Protein AF-A0A0G0C7L3-F1 (afdb_monomer_lite)

Sequence (79 aa):
MIPKIRITISTERGNHIIEVDPHVAGSLANGAMEEYEQLYDGHGNLINQENAEIAKDLVTADGSLRQVFNETVGSSKKS

Radius of gyration: 14.95 Å; chains: 1; bounding box: 31×41×30 Å

Structure (mmCIF, N/CA/C/O backbone):
data_AF-A0A0G0C7L3-F1
#
_entry.id   AF-A0A0G0C7L3-F1
#
loop_
_atom_site.group_PDB
_atom_site.id
_atom_site.type_symbol
_atom_site.label_atom_id
_atom_site.label_alt_id
_atom_site.label_comp_id
_atom_site.label_asym_id
_atom_site.label_entity_id
_atom_site.label_seq_id
_atom_site.pdbx_PDB_ins_code
_atom_site.Cartn_x
_atom_site.Cartn_y
_atom_site.Cartn_z
_atom_site.occupancy
_atom_site.B_iso_or_equiv
_atom_site.auth_seq_id
_atom_site.auth_comp_id
_atom_site.auth_asym_id
_atom_site.auth_atom_id
_atom_site.pdbx_PDB_model_num
ATOM 1 N N . MET A 1 1 ? -1.875 -16.955 -17.713 1.00 64.50 1 MET A N 1
ATOM 2 C CA . MET A 1 1 ? -2.858 -16.443 -16.734 1.00 64.50 1 MET A CA 1
ATOM 3 C C . MET A 1 1 ? -2.217 -15.241 -16.060 1.00 64.50 1 MET A C 1
ATOM 5 O O . MET A 1 1 ? -1.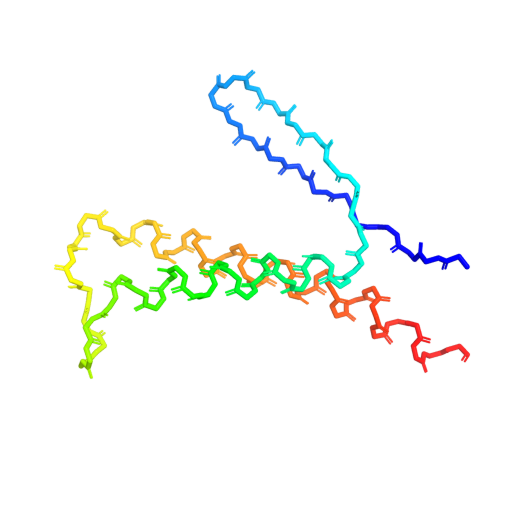078 -15.383 -15.637 1.00 64.50 1 MET A O 1
ATOM 9 N N . ILE A 1 2 ? -2.863 -14.070 -16.048 1.00 69.94 2 ILE A N 1
ATOM 10 C CA . ILE A 1 2 ? -2.329 -12.909 -15.314 1.00 69.94 2 ILE A CA 1
ATOM 11 C C . ILE A 1 2 ? -2.598 -13.171 -13.826 1.00 69.94 2 ILE A C 1
ATOM 13 O O . ILE A 1 2 ? -3.755 -13.427 -13.483 1.00 69.94 2 ILE A O 1
ATOM 17 N N . PRO A 1 3 ? -1.573 -13.188 -12.960 1.00 82.19 3 PRO A N 1
ATOM 18 C CA . PRO A 1 3 ? -1.781 -13.389 -11.531 1.00 82.19 3 PRO A CA 1
ATOM 19 C C . PRO A 1 3 ? -2.621 -12.244 -10.958 1.00 82.19 3 PRO A C 1
ATOM 21 O O . PRO A 1 3 ? -2.404 -11.085 -11.300 1.00 82.19 3 PRO A O 1
ATOM 24 N N . LYS A 1 4 ? -3.590 -12.568 -10.101 1.00 87.75 4 LYS A N 1
ATOM 25 C CA . LYS A 1 4 ? -4.457 -11.584 -9.442 1.00 87.75 4 LYS A CA 1
ATOM 26 C C . LYS A 1 4 ? -3.989 -11.344 -8.013 1.00 87.75 4 LYS A C 1
ATOM 28 O O . LYS A 1 4 ? -3.623 -12.286 -7.314 1.00 87.75 4 LYS A O 1
ATOM 33 N N . ILE A 1 5 ? -4.046 -10.090 -7.580 1.00 88.06 5 ILE A N 1
ATOM 34 C CA . ILE A 1 5 ? -3.794 -9.674 -6.201 1.00 88.06 5 ILE A CA 1
ATOM 35 C C . ILE A 1 5 ? -5.144 -9.419 -5.532 1.00 88.06 5 ILE A C 1
ATOM 37 O O . ILE A 1 5 ? -5.968 -8.673 -6.061 1.00 88.06 5 ILE A O 1
ATOM 41 N N . ARG A 1 6 ? -5.370 -10.029 -4.364 1.00 90.38 6 ARG A N 1
ATOM 42 C CA . ARG A 1 6 ? -6.539 -9.748 -3.519 1.00 90.38 6 ARG A CA 1
ATOM 43 C C . ARG A 1 6 ? -6.195 -8.659 -2.518 1.00 90.38 6 ARG A C 1
ATOM 45 O O . ARG A 1 6 ? -5.296 -8.838 -1.703 1.00 90.38 6 ARG A O 1
ATOM 52 N N . ILE A 1 7 ? -6.940 -7.561 -2.563 1.00 88.44 7 ILE A N 1
ATOM 53 C CA . ILE A 1 7 ? -6.826 -6.450 -1.617 1.00 88.44 7 ILE A CA 1
ATOM 54 C C . ILE A 1 7 ? -8.081 -6.445 -0.753 1.00 88.44 7 ILE A C 1
ATOM 56 O O . ILE A 1 7 ? -9.196 -6.473 -1.277 1.00 88.44 7 ILE A O 1
ATOM 60 N N . THR A 1 8 ? -7.893 -6.410 0.566 1.00 90.38 8 THR A N 1
ATOM 61 C CA . THR A 1 8 ? -8.984 -6.202 1.524 1.00 90.38 8 THR A CA 1
ATOM 62 C C . THR A 1 8 ? -8.942 -4.760 2.003 1.00 90.38 8 THR A C 1
ATOM 64 O O . THR A 1 8 ? -7.935 -4.321 2.549 1.00 90.38 8 THR A O 1
ATOM 67 N N . ILE A 1 9 ? -10.035 -4.035 1.797 1.00 86.88 9 ILE A N 1
ATOM 68 C CA . ILE A 1 9 ? -10.229 -2.656 2.233 1.00 86.88 9 ILE A CA 1
ATOM 69 C C . ILE A 1 9 ? -11.197 -2.686 3.411 1.00 86.88 9 ILE A C 1
ATOM 71 O O . ILE A 1 9 ? -12.384 -2.969 3.239 1.00 86.88 9 ILE A O 1
ATOM 75 N N . SER A 1 10 ? -10.683 -2.409 4.603 1.00 88.06 10 SER A N 1
ATOM 76 C CA . SER A 1 10 ? -11.480 -2.334 5.826 1.00 88.06 10 SER A CA 1
ATOM 77 C C . SER A 1 10 ? -11.978 -0.906 6.026 1.00 88.06 10 SER A C 1
ATOM 79 O O . SER A 1 10 ? -11.183 0.029 6.072 1.00 88.06 10 SER A O 1
ATOM 81 N N . THR A 1 11 ? -13.291 -0.731 6.145 1.00 86.81 11 THR A N 1
ATOM 82 C CA . THR A 1 11 ? -13.937 0.563 6.415 1.00 86.81 11 THR A CA 1
ATOM 83 C C . THR A 1 11 ? -14.869 0.441 7.618 1.00 86.81 11 THR A C 1
ATOM 85 O O . THR A 1 11 ? -15.218 -0.666 8.027 1.00 86.81 11 THR A O 1
ATOM 88 N N . GLU A 1 12 ? -15.372 1.564 8.136 1.00 91.19 12 GLU A N 1
ATOM 89 C CA . GLU A 1 12 ? -16.425 1.560 9.169 1.00 91.19 12 GLU A CA 1
ATOM 90 C C . GLU A 1 12 ? -17.705 0.829 8.726 1.00 91.19 12 GLU A C 1
ATOM 92 O O . GLU A 1 12 ? -18.501 0.389 9.552 1.00 91.19 12 GLU A O 1
ATOM 97 N N . ARG A 1 13 ? -17.907 0.675 7.412 1.00 91.44 13 ARG A N 1
ATOM 98 C CA . ARG A 1 13 ? -19.052 -0.027 6.815 1.00 91.44 13 ARG A CA 1
ATOM 99 C C . ARG A 1 13 ? -18.789 -1.520 6.599 1.00 91.44 13 ARG A C 1
ATOM 101 O O . ARG A 1 13 ? -19.684 -2.228 6.142 1.00 91.44 13 ARG A O 1
ATOM 108 N N . GLY A 1 14 ? -17.585 -1.995 6.923 1.00 93.94 14 GLY A N 1
ATOM 109 C CA . GLY A 1 14 ? -17.151 -3.379 6.773 1.00 93.94 14 GLY A CA 1
ATOM 110 C C . GLY A 1 14 ? -15.984 -3.556 5.802 1.00 93.94 14 GLY A C 1
ATOM 111 O O . GLY A 1 14 ? -15.362 -2.594 5.344 1.00 93.94 14 GLY A O 1
ATOM 112 N N . ASN A 1 15 ? -15.693 -4.824 5.506 1.00 95.44 15 ASN A N 1
ATOM 113 C CA . ASN A 1 15 ? -14.577 -5.226 4.657 1.00 95.44 15 ASN A CA 1
ATOM 114 C C . ASN A 1 15 ? -15.034 -5.411 3.209 1.00 95.44 15 ASN A C 1
ATOM 116 O O . ASN A 1 15 ? -15.979 -6.150 2.930 1.00 95.44 15 ASN A O 1
ATOM 120 N N . HIS A 1 16 ? -14.301 -4.803 2.286 1.00 92.25 16 HIS A N 1
ATOM 121 C CA . HIS A 1 16 ? -14.473 -4.968 0.850 1.00 92.25 16 HIS A CA 1
ATOM 122 C C . HIS A 1 16 ? -13.273 -5.717 0.286 1.00 92.25 16 HIS A C 1
ATOM 124 O O . HIS A 1 16 ? -12.134 -5.390 0.601 1.00 92.25 16 HIS A O 1
ATOM 130 N N . ILE A 1 17 ? -13.514 -6.720 -0.554 1.00 93.38 17 ILE A N 1
ATOM 131 C CA . ILE A 1 17 ? -12.444 -7.466 -1.219 1.00 93.38 17 ILE A CA 1
ATOM 132 C C . ILE A 1 1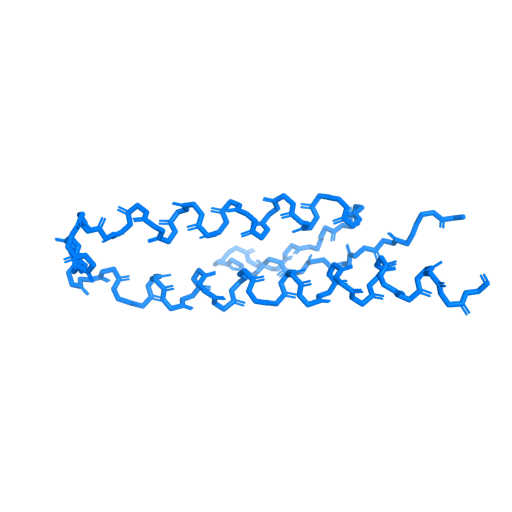7 ? -12.501 -7.137 -2.702 1.00 93.38 17 ILE A C 1
ATOM 134 O O . ILE A 1 17 ? -13.542 -7.318 -3.333 1.00 93.38 17 ILE A O 1
ATOM 138 N N . ILE A 1 18 ? -11.378 -6.685 -3.250 1.00 91.69 18 ILE A N 1
ATOM 139 C CA . ILE A 1 18 ? -11.207 -6.476 -4.687 1.00 91.69 18 ILE A CA 1
ATOM 140 C C . ILE A 1 18 ? -10.083 -7.367 -5.213 1.00 91.69 18 ILE A C 1
ATOM 142 O O . ILE A 1 18 ? -9.095 -7.625 -4.523 1.00 91.69 18 ILE A O 1
ATOM 146 N N . GLU A 1 19 ? -10.247 -7.841 -6.443 1.00 92.94 19 GLU A N 1
ATOM 147 C CA . GLU A 1 19 ? -9.221 -8.573 -7.182 1.00 92.94 19 GLU A CA 1
ATOM 148 C C . GLU A 1 19 ? -8.690 -7.688 -8.297 1.00 92.94 19 GLU A C 1
ATOM 150 O O . GLU A 1 19 ? -9.437 -7.260 -9.178 1.00 92.94 19 GLU A O 1
ATOM 155 N N . VAL A 1 20 ? -7.392 -7.410 -8.255 1.00 90.69 20 VAL A N 1
ATOM 156 C CA . VAL A 1 20 ? -6.745 -6.486 -9.182 1.00 90.69 20 VAL A CA 1
ATOM 157 C C . VAL A 1 20 ? -5.587 -7.154 -9.905 1.00 90.69 20 VAL A C 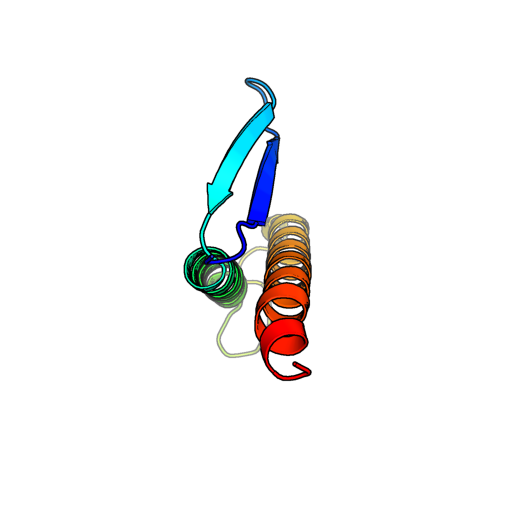1
ATOM 159 O O . VAL A 1 20 ? -4.998 -8.124 -9.424 1.00 90.69 20 VAL A O 1
ATOM 162 N N . ASP A 1 21 ? -5.260 -6.638 -11.086 1.00 90.56 21 ASP A N 1
ATOM 163 C CA . ASP A 1 21 ? -4.031 -7.015 -11.777 1.00 90.56 21 ASP A CA 1
ATOM 164 C C . ASP A 1 21 ? -2.805 -6.410 -11.076 1.00 90.56 21 ASP A C 1
ATOM 166 O O . ASP A 1 21 ? -2.923 -5.373 -10.416 1.00 90.56 21 ASP A O 1
ATOM 170 N N . PRO A 1 22 ? -1.601 -6.984 -11.250 1.00 86.44 22 PRO A N 1
ATOM 171 C CA . PRO A 1 22 ? -0.405 -6.503 -10.567 1.00 86.44 22 PRO A CA 1
ATOM 172 C C . PRO A 1 22 ? -0.104 -5.045 -10.911 1.00 86.44 22 PRO A C 1
ATOM 174 O O . PRO A 1 22 ? 0.206 -4.250 -10.033 1.00 86.44 22 PRO A O 1
ATOM 177 N N . HIS A 1 23 ? -0.296 -4.656 -12.172 1.00 87.06 23 HIS A N 1
ATOM 178 C CA . HIS A 1 23 ? -0.136 -3.266 -12.596 1.00 87.06 23 HIS A CA 1
ATOM 179 C C . HIS A 1 23 ? -1.040 -2.296 -11.827 1.00 87.06 23 HIS A C 1
ATOM 181 O O . HIS A 1 23 ? -0.588 -1.212 -11.476 1.00 87.06 23 HIS A O 1
ATOM 187 N N . VAL A 1 24 ? -2.273 -2.698 -11.503 1.00 90.44 24 VAL A N 1
ATOM 188 C CA . VAL A 1 24 ? -3.198 -1.874 -10.714 1.00 90.44 24 VAL A CA 1
ATOM 189 C C . VAL A 1 24 ? -2.709 -1.748 -9.271 1.00 90.44 24 VAL A C 1
ATOM 191 O O . VAL A 1 24 ? -2.730 -0.650 -8.729 1.00 90.44 24 VAL A O 1
ATOM 194 N N . ALA A 1 25 ? -2.205 -2.825 -8.659 1.00 89.56 25 ALA A N 1
ATOM 195 C CA . ALA A 1 25 ? -1.598 -2.742 -7.326 1.00 89.56 25 ALA A CA 1
ATOM 196 C C . ALA A 1 25 ? -0.372 -1.811 -7.303 1.00 89.56 25 ALA A C 1
ATOM 198 O O . ALA A 1 25 ? -0.215 -1.032 -6.368 1.00 89.56 25 ALA A O 1
ATOM 199 N N . GLY A 1 26 ? 0.453 -1.833 -8.357 1.00 91.00 26 GLY A N 1
ATOM 200 C CA . GLY A 1 26 ? 1.556 -0.884 -8.528 1.00 91.00 26 GLY A CA 1
ATOM 201 C C . GLY A 1 26 ? 1.081 0.568 -8.655 1.00 91.00 26 GLY A C 1
ATOM 202 O O . GLY A 1 26 ? 1.663 1.457 -8.038 1.00 91.00 26 GLY A O 1
ATOM 203 N N . SER A 1 27 ? -0.007 0.817 -9.391 1.00 92.75 27 SER A N 1
ATOM 204 C CA . SER A 1 27 ? -0.628 2.147 -9.463 1.00 92.75 27 SER A CA 1
ATOM 205 C C . SER A 1 27 ? -1.184 2.612 -8.115 1.00 92.75 27 SER A C 1
ATOM 207 O O . SER A 1 27 ? -1.023 3.779 -7.776 1.00 92.75 27 SER A O 1
ATOM 209 N N . LEU A 1 28 ? -1.790 1.717 -7.328 1.00 92.25 28 LEU A N 1
ATOM 210 C CA . LEU A 1 28 ? -2.259 2.036 -5.976 1.00 92.25 28 LEU A CA 1
ATOM 211 C C . LEU A 1 28 ? -1.095 2.373 -5.032 1.00 92.25 28 LEU A C 1
ATOM 213 O O . LEU A 1 28 ? -1.217 3.299 -4.238 1.00 92.25 28 LEU A O 1
ATOM 217 N N . ALA A 1 29 ? 0.034 1.662 -5.145 1.00 92.50 29 ALA A N 1
ATOM 218 C CA . ALA A 1 29 ? 1.243 1.959 -4.374 1.00 92.50 29 ALA A CA 1
ATOM 219 C C . ALA A 1 29 ? 1.773 3.366 -4.695 1.00 92.50 29 ALA A C 1
ATOM 221 O O . ALA A 1 29 ? 2.029 4.159 -3.794 1.00 92.50 29 ALA A O 1
ATOM 222 N N . ASN A 1 30 ? 1.849 3.709 -5.985 1.00 94.00 30 ASN A N 1
ATOM 223 C CA . ASN A 1 30 ? 2.251 5.049 -6.413 1.00 94.00 30 ASN A CA 1
ATOM 224 C C . ASN A 1 30 ? 1.291 6.128 -5.896 1.00 94.00 30 ASN A C 1
ATOM 226 O O . ASN A 1 30 ? 1.761 7.119 -5.358 1.00 94.00 30 ASN A O 1
ATOM 230 N N . GLY A 1 31 ? -0.026 5.914 -5.986 1.00 95.50 31 GLY A N 1
ATOM 231 C CA . GLY A 1 31 ? -1.005 6.865 -5.453 1.00 95.50 31 GLY A CA 1
ATOM 232 C C . GLY A 1 31 ? -0.867 7.078 -3.941 1.00 95.50 31 GLY A C 1
ATOM 233 O O . GLY A 1 31 ? -0.941 8.208 -3.475 1.00 95.50 31 GLY A O 1
ATOM 234 N N . ALA A 1 32 ? -0.595 6.019 -3.169 1.00 94.56 32 ALA A N 1
ATOM 235 C CA . ALA A 1 32 ? -0.331 6.152 -1.735 1.00 94.56 32 ALA A CA 1
ATOM 236 C C . ALA A 1 32 ? 0.926 6.996 -1.451 1.00 94.56 32 ALA A C 1
ATOM 238 O O . ALA A 1 32 ? 0.919 7.817 -0.535 1.00 94.56 32 ALA A O 1
ATOM 239 N N . MET A 1 33 ? 1.982 6.828 -2.252 1.00 95.31 33 MET A N 1
ATOM 240 C CA . MET A 1 33 ? 3.203 7.629 -2.137 1.00 95.31 33 MET A CA 1
ATOM 241 C C . MET A 1 33 ? 2.985 9.091 -2.558 1.00 95.31 33 MET A C 1
ATOM 243 O O . MET A 1 33 ? 3.456 9.993 -1.874 1.00 95.31 33 MET A O 1
ATOM 247 N N . GLU A 1 34 ? 2.237 9.342 -3.634 1.00 96.44 34 GLU A N 1
ATOM 248 C CA . GLU A 1 34 ? 1.897 10.697 -4.093 1.00 96.44 34 GLU A CA 1
ATOM 249 C C . GLU A 1 34 ? 1.092 11.467 -3.035 1.00 96.44 34 GLU A C 1
ATOM 251 O O . GLU A 1 34 ? 1.365 12.637 -2.772 1.00 96.44 34 GLU A O 1
ATOM 256 N N . GLU A 1 35 ? 0.122 10.817 -2.387 1.00 95.88 35 GLU A N 1
ATOM 257 C CA . GLU A 1 35 ? -0.624 11.413 -1.272 1.00 95.88 35 GLU A CA 1
ATOM 258 C C . GLU A 1 35 ? 0.267 11.632 -0.045 1.00 95.88 35 GLU A C 1
ATOM 260 O O . GLU A 1 35 ? 0.142 12.652 0.627 1.00 95.88 35 GLU A O 1
ATOM 265 N N . TYR A 1 36 ? 1.203 10.718 0.236 1.00 96.06 36 TYR A N 1
ATOM 266 C CA . TYR A 1 36 ? 2.172 10.890 1.319 1.00 96.06 36 TYR A CA 1
ATOM 267 C C . TYR A 1 36 ? 3.044 12.128 1.091 1.00 96.06 36 TYR A C 1
ATOM 269 O O . TYR A 1 36 ? 3.186 12.943 1.999 1.00 96.06 36 TYR A O 1
ATOM 277 N N . GLU A 1 37 ? 3.592 12.302 -0.114 1.00 95.38 37 GLU A N 1
ATOM 278 C CA . GLU A 1 37 ? 4.450 13.441 -0.465 1.00 95.38 37 GLU A CA 1
ATOM 279 C C . GLU A 1 37 ? 3.714 14.781 -0.331 1.00 95.38 37 GLU A C 1
ATOM 281 O O . GLU A 1 37 ? 4.307 15.762 0.115 1.00 95.38 37 GLU A O 1
ATOM 286 N N . GLN A 1 38 ? 2.408 14.816 -0.620 1.00 96.31 38 GLN A N 1
ATOM 287 C CA . GLN A 1 38 ? 1.570 16.010 -0.449 1.00 96.31 38 GLN A CA 1
ATOM 288 C C . GLN A 1 38 ? 1.397 16.447 1.014 1.00 96.31 38 GLN A C 1
ATOM 290 O O . GLN A 1 38 ? 1.021 17.593 1.266 1.00 96.31 38 GLN A O 1
ATOM 295 N N . LEU A 1 39 ? 1.673 15.575 1.991 1.00 96.75 39 LEU A N 1
ATOM 296 C CA . LEU A 1 39 ? 1.609 15.929 3.414 1.00 96.75 39 LEU A CA 1
ATOM 297 C C . LEU A 1 39 ? 2.831 16.726 3.887 1.00 96.75 39 LEU A C 1
ATOM 299 O O . LEU A 1 39 ? 2.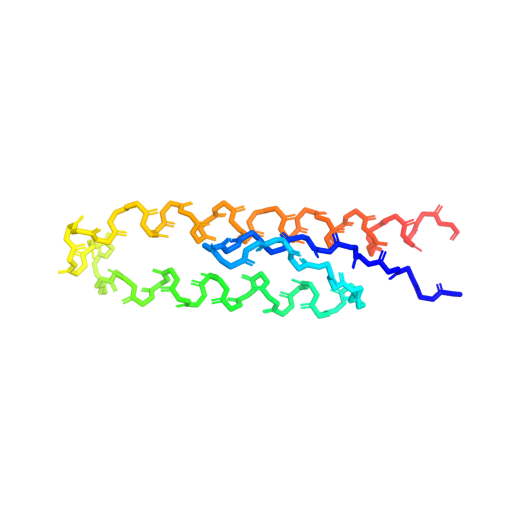799 17.265 4.998 1.00 96.75 39 LEU A O 1
ATOM 303 N N . TYR A 1 40 ? 3.889 16.803 3.075 1.00 95.81 40 TYR A N 1
ATOM 304 C CA . TYR A 1 40 ? 5.159 17.431 3.425 1.00 95.81 40 TYR A CA 1
ATOM 305 C C . TYR A 1 40 ? 5.419 18.699 2.607 1.00 95.81 40 TYR A C 1
ATOM 307 O O . TYR A 1 40 ? 5.051 18.818 1.441 1.00 95.81 40 TYR A O 1
ATOM 315 N N . ASP A 1 41 ? 6.077 19.669 3.235 1.00 94.00 41 ASP A N 1
ATOM 316 C CA . ASP A 1 41 ? 6.582 20.856 2.560 1.00 94.00 41 ASP A CA 1
ATOM 317 C C . ASP A 1 41 ? 7.857 20.546 1.747 1.00 94.00 41 ASP A C 1
ATOM 319 O O . ASP A 1 41 ? 8.458 19.473 1.839 1.00 94.00 41 ASP A O 1
ATOM 323 N N . GLY A 1 42 ? 8.328 21.528 0.971 1.00 91.06 42 GLY A N 1
ATOM 324 C CA . GLY A 1 42 ? 9.566 21.408 0.188 1.00 91.06 42 GLY A CA 1
ATOM 325 C C . GLY A 1 42 ? 10.854 21.269 1.018 1.00 91.06 42 GLY A C 1
ATOM 326 O O . GLY A 1 42 ? 11.934 21.144 0.443 1.00 91.06 42 GLY A O 1
ATOM 327 N N . HIS A 1 43 ? 10.761 21.303 2.350 1.00 93.00 43 HIS A N 1
ATOM 328 C CA . HIS A 1 43 ? 11.864 21.110 3.289 1.00 93.00 43 HIS A CA 1
ATOM 329 C C . HIS A 1 43 ? 11.789 19.757 4.018 1.00 93.00 43 HIS A C 1
ATOM 331 O O . HIS A 1 43 ? 12.679 19.455 4.813 1.00 93.00 43 HIS A O 1
ATOM 337 N N . GLY A 1 44 ? 10.772 18.934 3.736 1.00 91.88 44 GLY A N 1
ATOM 338 C CA . GLY A 1 44 ? 10.574 17.629 4.363 1.00 91.88 44 GLY A CA 1
ATOM 339 C C . GLY A 1 44 ? 9.907 17.687 5.739 1.00 91.88 44 GLY A C 1
ATOM 340 O O . GLY A 1 44 ? 9.998 16.718 6.493 1.00 91.88 44 GLY A O 1
ATOM 341 N N . ASN A 1 45 ? 9.227 18.784 6.082 1.00 95.81 45 ASN A N 1
ATOM 342 C CA . ASN A 1 45 ? 8.419 18.881 7.298 1.00 95.81 45 ASN A CA 1
ATOM 343 C C . ASN A 1 45 ? 6.948 18.615 6.987 1.00 95.81 45 ASN A C 1
ATOM 345 O O . ASN A 1 45 ? 6.442 19.051 5.957 1.00 95.81 45 ASN A O 1
ATOM 349 N N . LEU A 1 46 ? 6.239 17.954 7.904 1.00 95.81 46 LEU A N 1
ATOM 350 C CA . LEU A 1 46 ? 4.785 17.818 7.800 1.00 95.81 46 LEU A CA 1
ATOM 351 C C . LEU A 1 46 ? 4.119 19.199 7.798 1.00 95.81 46 LEU A C 1
ATOM 353 O O . LEU A 1 46 ? 4.352 20.003 8.701 1.00 95.81 46 LEU A O 1
ATOM 357 N N . ILE A 1 47 ? 3.239 19.434 6.823 1.00 96.25 47 ILE A N 1
ATOM 358 C CA . ILE A 1 47 ? 2.454 20.672 6.705 1.00 96.25 47 ILE A CA 1
ATOM 359 C C . ILE A 1 47 ? 1.458 20.791 7.872 1.00 96.25 47 ILE A C 1
ATOM 361 O O . ILE A 1 47 ? 1.246 21.882 8.399 1.00 96.25 47 ILE A O 1
ATOM 365 N N . ASN A 1 48 ? 0.868 19.668 8.304 1.00 95.00 48 ASN A N 1
ATOM 366 C CA . ASN A 1 48 ? 0.019 19.574 9.494 1.00 95.00 48 ASN A CA 1
ATOM 367 C C . ASN A 1 48 ? 0.457 18.378 10.358 1.00 95.00 48 ASN A C 1
ATOM 369 O O . ASN A 1 48 ? 0.506 17.247 9.877 1.00 95.00 48 ASN A O 1
ATOM 373 N N . GLN A 1 49 ? 0.739 18.619 11.643 1.00 93.31 49 GLN A N 1
ATOM 374 C CA . GLN A 1 49 ? 1.135 17.573 12.594 1.00 93.31 49 GLN A CA 1
ATOM 375 C C . GLN A 1 49 ? 0.046 16.516 12.824 1.00 93.31 49 GLN A C 1
ATOM 377 O O . GLN A 1 49 ? 0.376 15.367 13.107 1.00 93.31 49 GLN A O 1
ATOM 382 N N . GLU A 1 50 ? -1.233 16.863 12.661 1.00 94.25 50 GLU A N 1
ATOM 383 C CA . GLU A 1 50 ? -2.351 15.914 12.782 1.00 94.25 50 GLU A CA 1
ATOM 384 C C . GLU A 1 50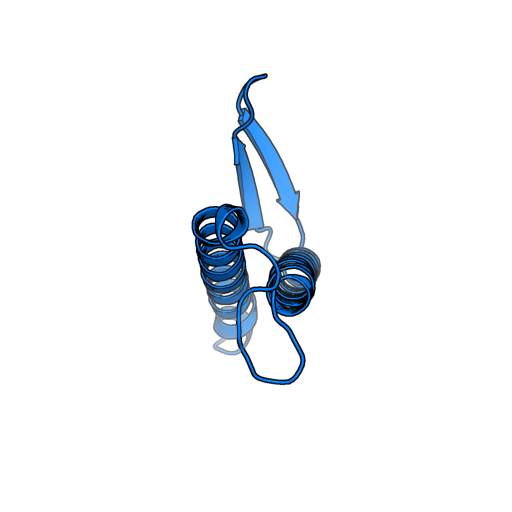 ? -2.306 14.817 11.704 1.00 94.25 50 GLU A C 1
ATOM 386 O O . GLU A 1 50 ? -2.838 13.727 11.905 1.00 94.25 50 GLU A O 1
ATOM 391 N N . ASN A 1 51 ? -1.603 15.060 10.592 1.00 94.69 51 ASN A N 1
ATOM 392 C CA . ASN A 1 51 ? -1.456 14.100 9.500 1.00 94.69 51 ASN A CA 1
ATOM 393 C C . ASN A 1 51 ? -0.351 13.059 9.748 1.00 94.69 51 ASN A C 1
ATOM 395 O O . ASN A 1 51 ? -0.104 12.232 8.874 1.00 94.69 51 ASN A O 1
ATOM 399 N N . ALA A 1 52 ? 0.326 13.070 10.902 1.00 94.81 52 ALA A N 1
ATOM 400 C CA . ALA A 1 52 ? 1.434 12.151 11.175 1.00 94.81 52 ALA A CA 1
ATOM 401 C C . ALA A 1 52 ? 1.025 10.667 11.092 1.00 94.81 52 ALA A C 1
ATOM 403 O O . ALA A 1 52 ? 1.744 9.865 10.496 1.00 94.81 52 ALA A O 1
ATOM 404 N N . GLU A 1 53 ? -0.142 10.302 11.635 1.00 94.31 53 GLU A N 1
ATOM 405 C CA . GLU A 1 53 ? -0.651 8.926 11.526 1.00 94.31 53 GLU A CA 1
ATOM 406 C C . GLU A 1 53 ? -1.063 8.593 10.084 1.00 94.31 53 GLU A C 1
ATOM 408 O O . GLU A 1 53 ? -0.723 7.525 9.585 1.00 94.31 53 GLU A O 1
ATOM 413 N N . ILE A 1 54 ? -1.678 9.540 9.366 1.00 93.88 54 ILE A N 1
ATOM 414 C CA . ILE A 1 54 ? -2.039 9.367 7.949 1.00 93.88 54 ILE A CA 1
ATOM 415 C C . ILE A 1 54 ? -0.785 9.108 7.102 1.00 93.88 54 ILE A C 1
ATOM 417 O O . ILE A 1 54 ? -0.761 8.191 6.285 1.00 93.88 54 ILE A O 1
ATOM 421 N N . ALA A 1 55 ? 0.287 9.873 7.322 1.00 94.88 55 ALA A N 1
ATOM 422 C CA . ALA A 1 55 ? 1.552 9.708 6.615 1.00 94.88 55 ALA A CA 1
ATOM 423 C C . ALA A 1 55 ? 2.152 8.308 6.837 1.00 94.88 55 ALA A C 1
ATOM 425 O O . ALA A 1 55 ? 2.606 7.652 5.897 1.00 94.88 55 ALA A O 1
ATOM 426 N N . LYS A 1 56 ? 2.105 7.813 8.076 1.00 95.56 56 LYS A N 1
ATOM 427 C CA . LYS A 1 56 ? 2.563 6.465 8.430 1.00 95.56 56 LYS A CA 1
ATOM 428 C C . LYS A 1 56 ? 1.719 5.372 7.768 1.00 95.56 56 LYS A C 1
ATOM 430 O O . LYS A 1 56 ? 2.279 4.384 7.279 1.00 95.56 56 LYS A O 1
ATOM 435 N N . ASP A 1 57 ? 0.402 5.547 7.727 1.00 93.56 57 ASP A N 1
ATOM 436 C CA . ASP A 1 57 ? -0.513 4.605 7.081 1.00 93.56 57 ASP A CA 1
ATOM 437 C C . ASP A 1 57 ? -0.274 4.544 5.565 1.00 93.56 57 ASP A C 1
ATOM 439 O O . ASP A 1 57 ? -0.203 3.451 4.998 1.00 93.56 57 ASP A O 1
ATOM 443 N N . LEU A 1 58 ? -0.050 5.691 4.916 1.00 94.81 58 LEU A N 1
ATOM 444 C CA . LEU A 1 58 ? 0.252 5.773 3.483 1.00 94.81 58 LEU A CA 1
ATOM 445 C C . LEU A 1 58 ? 1.577 5.086 3.120 1.00 94.81 58 LEU A C 1
ATOM 447 O O . LEU A 1 58 ? 1.614 4.297 2.175 1.00 94.81 58 LEU A O 1
ATOM 451 N N . VAL A 1 59 ? 2.641 5.294 3.905 1.00 95.25 59 VAL A N 1
ATOM 452 C CA . VAL A 1 59 ? 3.928 4.591 3.713 1.00 95.25 59 VAL A CA 1
ATOM 453 C C . VAL A 1 59 ? 3.770 3.083 3.893 1.00 95.25 59 VAL A C 1
ATOM 455 O O . VAL A 1 59 ? 4.331 2.291 3.134 1.00 95.25 59 VAL A O 1
ATOM 458 N N . THR A 1 60 ? 2.982 2.665 4.886 1.00 93.88 60 THR A N 1
ATOM 459 C CA . THR A 1 60 ? 2.702 1.244 5.126 1.00 93.88 60 THR A CA 1
ATOM 460 C C . THR A 1 60 ? 1.929 0.628 3.956 1.00 93.88 60 THR A C 1
ATOM 462 O O . THR A 1 60 ? 2.220 -0.501 3.542 1.00 93.88 60 THR A O 1
ATOM 465 N N . ALA A 1 61 ? 0.971 1.371 3.394 1.00 91.12 61 ALA A N 1
ATOM 466 C CA . ALA A 1 61 ? 0.199 0.960 2.232 1.00 91.12 61 ALA A CA 1
ATOM 467 C C . ALA A 1 61 ? 1.069 0.837 0.969 1.00 91.12 61 ALA A C 1
ATOM 469 O O . ALA A 1 61 ? 1.014 -0.214 0.326 1.00 91.12 61 ALA A O 1
ATOM 470 N N . ASP A 1 62 ? 1.907 1.835 0.644 1.00 94.00 62 ASP A N 1
ATOM 471 C CA . ASP A 1 62 ? 2.859 1.747 -0.481 1.00 94.00 62 ASP A CA 1
ATOM 472 C C . ASP A 1 62 ? 3.768 0.525 -0.324 1.00 94.00 62 ASP A C 1
ATOM 474 O O . ASP A 1 62 ? 3.818 -0.316 -1.223 1.00 94.00 62 ASP A O 1
ATOM 478 N N . GLY A 1 63 ? 4.413 0.370 0.837 1.00 92.75 63 GLY A N 1
ATOM 479 C CA . GLY A 1 63 ? 5.330 -0.740 1.087 1.00 92.75 63 GLY A CA 1
ATOM 480 C C . GLY A 1 63 ? 4.667 -2.105 0.887 1.00 92.75 63 GLY A C 1
ATOM 481 O O . GLY A 1 63 ? 5.209 -2.965 0.189 1.00 92.75 63 GLY A O 1
ATOM 482 N N . SER A 1 64 ? 3.457 -2.280 1.425 1.00 90.62 64 SER A N 1
ATOM 483 C CA . SER A 1 64 ? 2.693 -3.527 1.299 1.00 90.62 64 SER A CA 1
ATOM 484 C C . SER A 1 64 ? 2.289 -3.806 -0.153 1.00 90.62 64 SER A C 1
ATOM 486 O O . SER A 1 64 ? 2.507 -4.906 -0.664 1.00 90.62 64 SER A O 1
ATOM 488 N N . LEU A 1 65 ? 1.736 -2.812 -0.853 1.00 91.44 65 LEU A N 1
ATOM 489 C CA . LEU A 1 65 ? 1.298 -2.958 -2.244 1.00 91.44 65 LEU A CA 1
ATOM 490 C C . LEU A 1 65 ? 2.480 -3.216 -3.185 1.00 91.44 65 LEU A C 1
ATOM 492 O O . LEU A 1 65 ? 2.406 -4.083 -4.060 1.00 91.44 65 LEU A O 1
ATOM 496 N N . ARG A 1 66 ? 3.593 -2.509 -2.978 1.00 90.88 66 ARG A N 1
ATOM 497 C CA . ARG A 1 66 ? 4.821 -2.640 -3.766 1.00 90.88 66 ARG A CA 1
ATOM 498 C C . ARG A 1 66 ? 5.505 -3.980 -3.529 1.00 90.88 66 ARG A C 1
ATOM 500 O O . ARG A 1 66 ? 5.990 -4.581 -4.489 1.00 90.88 66 ARG A O 1
ATOM 507 N N . GLN A 1 67 ? 5.502 -4.488 -2.296 1.00 89.31 67 GLN A N 1
ATOM 508 C CA . GLN A 1 67 ? 5.980 -5.836 -1.996 1.00 89.31 67 GLN A CA 1
ATOM 509 C C . GLN A 1 67 ? 5.169 -6.884 -2.767 1.00 89.31 67 GLN A C 1
ATOM 511 O O . GLN A 1 67 ? 5.751 -7.669 -3.515 1.00 89.31 67 GLN A O 1
ATOM 516 N N . VAL A 1 68 ? 3.838 -6.859 -2.655 1.00 86.06 68 VAL A N 1
ATOM 517 C CA . VAL A 1 68 ? 2.974 -7.845 -3.325 1.00 86.06 68 VAL A CA 1
ATOM 518 C C . VAL A 1 68 ? 3.095 -7.743 -4.851 1.00 86.06 68 VAL A C 1
ATOM 520 O O . VAL A 1 68 ? 3.155 -8.764 -5.542 1.00 86.06 68 VAL A O 1
ATOM 523 N N . PHE A 1 69 ? 3.202 -6.527 -5.395 1.00 87.31 69 PHE A N 1
ATOM 524 C CA . PHE A 1 69 ? 3.502 -6.309 -6.811 1.00 87.31 69 PHE A CA 1
ATOM 525 C C . PHE A 1 69 ? 4.822 -6.971 -7.225 1.00 87.31 69 PHE A C 1
ATOM 527 O O . PHE A 1 69 ? 4.852 -7.728 -8.197 1.00 87.31 69 PHE A O 1
ATOM 534 N N . ASN A 1 70 ? 5.902 -6.721 -6.481 1.00 87.25 70 ASN A N 1
ATOM 535 C CA . ASN A 1 70 ? 7.228 -7.263 -6.769 1.00 87.25 70 ASN A CA 1
ATOM 536 C C . ASN A 1 70 ? 7.272 -8.786 -6.641 1.00 87.25 70 ASN A C 1
ATOM 538 O O . ASN A 1 70 ? 7.913 -9.439 -7.459 1.00 87.25 70 ASN A O 1
ATOM 542 N N . GLU A 1 71 ? 6.582 -9.371 -5.666 1.00 86.12 71 GLU A N 1
ATOM 543 C CA . GLU A 1 71 ? 6.458 -10.824 -5.544 1.00 86.12 71 GLU A CA 1
ATOM 544 C C . GLU A 1 71 ? 5.722 -11.406 -6.750 1.00 86.12 71 GLU A C 1
ATOM 546 O O . GLU A 1 71 ? 6.170 -12.387 -7.343 1.00 86.12 71 GLU A O 1
ATOM 551 N N . THR A 1 72 ? 4.640 -10.757 -7.174 1.00 83.62 72 THR A N 1
ATOM 552 C CA . THR A 1 72 ? 3.785 -11.246 -8.256 1.00 83.62 72 THR A CA 1
ATOM 553 C C . THR A 1 72 ? 4.453 -11.120 -9.631 1.00 83.62 72 THR A C 1
ATOM 555 O O . THR A 1 72 ? 4.446 -12.062 -10.424 1.00 83.62 72 THR A O 1
ATOM 558 N N . VAL A 1 73 ? 5.074 -9.973 -9.922 1.00 81.44 73 VAL A N 1
ATOM 559 C CA . VAL A 1 73 ? 5.755 -9.705 -11.201 1.00 81.44 73 VAL A CA 1
ATOM 560 C C . VAL A 1 73 ? 7.175 -10.270 -11.217 1.00 81.44 73 VAL A C 1
ATOM 562 O O . VAL A 1 73 ? 7.619 -10.814 -12.229 1.00 81.44 73 VAL A O 1
ATOM 565 N N . GLY A 1 74 ? 7.899 -10.178 -10.103 1.00 70.25 74 GLY A N 1
ATOM 566 C CA . GLY A 1 74 ? 9.267 -10.675 -9.962 1.00 70.25 74 GLY A CA 1
ATOM 567 C C . GLY A 1 74 ? 9.353 -12.200 -9.979 1.00 70.25 74 GLY A C 1
ATOM 568 O O . GLY A 1 74 ? 10.256 -12.740 -10.619 1.00 70.25 74 GLY A O 1
ATOM 569 N N . SER A 1 75 ? 8.386 -12.910 -9.386 1.00 57.66 75 SER A N 1
ATOM 570 C CA . SER A 1 75 ? 8.304 -14.377 -9.510 1.00 57.66 75 SER A CA 1
ATOM 571 C C . SER A 1 75 ? 8.031 -14.829 -10.946 1.00 57.66 75 SER A C 1
ATOM 573 O O . SER A 1 75 ? 8.489 -15.896 -11.348 1.00 57.66 75 SER A O 1
ATOM 575 N N . SER A 1 76 ? 7.378 -13.995 -11.762 1.00 53.75 76 SER A N 1
ATOM 576 C CA . SER A 1 76 ? 7.114 -14.296 -13.174 1.00 53.75 76 SER A CA 1
ATOM 577 C C . SER A 1 76 ? 8.371 -14.284 -14.058 1.00 53.75 76 SER A C 1
ATOM 579 O O . SER A 1 76 ? 8.304 -14.778 -15.179 1.00 53.75 76 SER A O 1
ATOM 581 N N . LYS A 1 77 ? 9.510 -13.743 -13.590 1.00 50.19 77 LYS A N 1
ATOM 582 C CA . LYS A 1 77 ? 10.791 -13.745 -14.329 1.00 50.19 77 LYS A CA 1
ATOM 583 C C . LYS A 1 77 ? 11.667 -14.978 -14.070 1.00 50.19 77 LYS A C 1
ATOM 585 O O . LYS A 1 77 ? 12.706 -15.108 -14.710 1.00 50.19 77 LYS A O 1
ATOM 590 N N . LYS A 1 78 ? 11.299 -15.855 -13.129 1.00 49.25 78 LYS A N 1
ATOM 591 C CA . LYS A 1 78 ? 12.087 -17.047 -12.754 1.00 49.25 78 LYS A CA 1
ATOM 592 C C . LYS A 1 78 ? 11.613 -18.358 -13.402 1.00 49.25 78 LYS A C 1
ATOM 594 O O . LYS A 1 78 ? 12.071 -19.414 -12.973 1.00 49.25 78 LYS A O 1
ATOM 599 N N . SER A 1 79 ? 10.731 -18.309 -14.402 1.00 41.88 79 SER A N 1
ATOM 600 C CA . SER A 1 79 ? 10.213 -19.502 -15.088 1.00 41.88 79 SER A CA 1
ATOM 601 C C . SER A 1 79 ? 10.658 -19.606 -16.535 1.00 41.88 79 SER A C 1
ATOM 603 O O . SER A 1 79 ? 10.885 -18.550 -17.164 1.00 41.88 79 SER A O 1
#

pLDDT: mean 88.38, std 11.43, range [41.88, 96.75]

Organism: NCBI:txid1618561

Secondary structure (DSSP, 8-state):
-PPPEEEEEEETTEEEEEEE-HHHHHHHHHHHHHHHHHTB-TTS-BS-GGGHHHHHHHHHHHHHH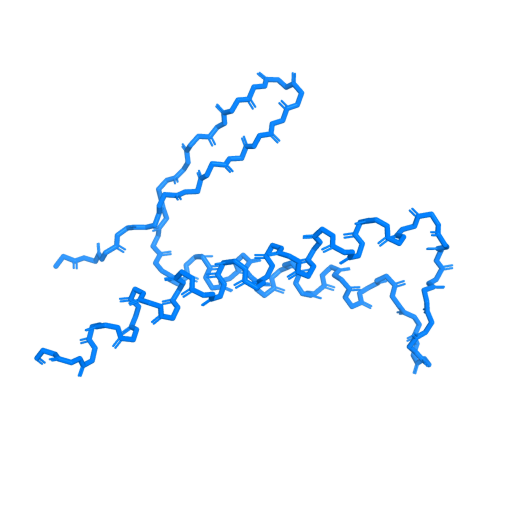HHHHHHHHHHTT--

Foldseek 3Di:
DQDWDWDWDQDPVGIDIDIDGLVVLQVLLVVLVVVLPVQADPVGHGPDPVCPVVNVVSNVSSVVSVVVSCCRVVVVVPD